Protein AF-A0A1U6GIV3-F1 (afdb_monomer_lite)

Radius of gyration: 20.96 Å; chains: 1; bounding box: 62×42×60 Å

Sequence (149 aa):
MFNKPKKVLVPLFIALLTITVLLFLNHNIYQPPILGKLKLRYISSQNYYLIYKGEKIAAKVTAVDSWYIQKPYVYGSTTDFETSTGDDIVYFFINVCDGNSFETENFIKFKNYLDGKQIPKNKRNWMSGDNAIDVKRAEYSSNIDCNEY

Secondary structure (DSSP, 8-state):
-----HHHHHHHHHHHHHHHHHHHHHHHH---EEETTEEEEEEETTEEEEEETTEEEEEEE-TT-EEEEETTEEEEEEE--S-TTS--EEEEEEETTT--EEEES-HHHHHHHHHHTT--GGG--GGGSEEHHHHHHHT--S---GGG-

Structure (mmCIF, N/CA/C/O backbone):
data_AF-A0A1U6GIV3-F1
#
_entry.id   AF-A0A1U6GIV3-F1
#
loop_
_atom_site.group_PDB
_atom_site.id
_atom_site.type_symbol
_atom_site.label_atom_id
_atom_site.label_alt_id
_atom_site.label_comp_id
_atom_site.label_asym_id
_atom_site.label_entity_id
_atom_site.label_seq_id
_atom_site.pdbx_PDB_ins_code
_atom_site.Cartn_x
_atom_site.Cartn_y
_atom_site.Cartn_z
_atom_site.occupancy
_atom_site.B_iso_or_equiv
_atom_site.auth_seq_id
_atom_site.auth_comp_id
_atom_site.auth_asym_id
_atom_site.auth_atom_id
_atom_site.pdbx_PDB_model_num
ATOM 1 N N . MET A 1 1 ? 47.524 -19.414 -40.572 1.00 42.09 1 MET A N 1
ATOM 2 C CA . MET A 1 1 ? 46.470 -18.377 -40.667 1.00 42.09 1 MET A CA 1
ATOM 3 C C . MET A 1 1 ? 45.268 -18.835 -39.857 1.00 42.09 1 MET A C 1
ATOM 5 O O . MET A 1 1 ? 44.570 -19.741 -40.288 1.00 42.09 1 MET A O 1
ATOM 9 N N . PHE A 1 2 ? 45.053 -18.279 -38.663 1.00 48.12 2 PHE A N 1
ATOM 10 C CA . PHE A 1 2 ? 43.845 -18.572 -37.889 1.00 48.12 2 PHE A CA 1
ATOM 11 C C . PHE A 1 2 ? 42.678 -17.776 -38.479 1.00 48.12 2 PHE A C 1
ATOM 13 O O . PHE A 1 2 ? 42.607 -16.557 -38.316 1.00 48.12 2 PHE A O 1
ATOM 20 N N . ASN A 1 3 ? 41.771 -18.463 -39.176 1.00 52.44 3 ASN A N 1
ATOM 21 C CA . ASN A 1 3 ? 40.468 -17.916 -39.544 1.00 52.44 3 ASN A CA 1
ATOM 22 C C . ASN A 1 3 ? 39.702 -17.611 -38.251 1.00 52.44 3 ASN A C 1
ATOM 24 O O . ASN A 1 3 ? 39.091 -18.492 -37.651 1.00 52.44 3 ASN A O 1
ATOM 28 N N . LYS A 1 4 ? 39.779 -16.361 -37.782 1.00 57.94 4 LYS A N 1
ATOM 29 C CA . LYS A 1 4 ? 39.007 -15.901 -36.624 1.00 57.94 4 LYS A CA 1
ATOM 30 C C . LYS A 1 4 ? 37.513 -16.106 -36.915 1.00 57.94 4 LYS A C 1
ATOM 32 O O . LYS A 1 4 ? 37.047 -15.642 -37.961 1.00 57.94 4 LYS A O 1
ATOM 37 N N . PRO A 1 5 ? 36.737 -16.725 -36.010 1.00 56.19 5 PRO A N 1
ATOM 38 C CA . PRO A 1 5 ? 35.311 -16.938 -36.208 1.00 56.19 5 PRO A CA 1
ATOM 39 C C . PRO A 1 5 ? 34.563 -15.611 -36.009 1.00 56.19 5 PRO A C 1
ATOM 41 O O . PRO A 1 5 ? 33.937 -15.367 -34.982 1.00 56.19 5 PRO A O 1
ATOM 44 N N . LYS A 1 6 ? 34.594 -14.730 -37.017 1.00 55.84 6 LYS A N 1
ATOM 45 C CA . LYS A 1 6 ? 33.814 -13.476 -37.034 1.00 55.84 6 LYS A CA 1
ATOM 46 C C . LYS A 1 6 ? 32.296 -13.718 -36.937 1.00 55.84 6 LYS A C 1
ATOM 48 O O . LYS A 1 6 ? 31.553 -12.786 -36.657 1.00 55.84 6 LYS A O 1
ATOM 53 N N . LYS A 1 7 ? 31.835 -14.960 -37.134 1.00 59.91 7 LYS A N 1
ATOM 54 C CA . LYS A 1 7 ? 30.416 -15.349 -37.130 1.00 59.91 7 LYS A CA 1
ATOM 55 C C . LYS A 1 7 ? 29.824 -15.652 -35.742 1.00 59.91 7 LYS A C 1
ATOM 57 O O . LYS A 1 7 ? 28.614 -15.792 -35.654 1.00 59.91 7 LYS A O 1
ATOM 62 N N . VAL A 1 8 ? 30.631 -15.726 -34.675 1.00 66.25 8 VAL A N 1
ATOM 63 C CA . VAL A 1 8 ? 30.145 -16.030 -33.304 1.00 66.25 8 VAL A CA 1
ATOM 64 C C . VAL A 1 8 ? 29.978 -14.769 -32.442 1.00 66.25 8 VAL A C 1
ATOM 66 O O . VAL A 1 8 ? 29.132 -14.728 -31.555 1.00 66.25 8 VAL A O 1
ATOM 69 N N . LEU A 1 9 ? 30.720 -13.698 -32.738 1.00 72.44 9 LEU A N 1
ATOM 70 C CA . LEU A 1 9 ? 30.651 -12.434 -31.987 1.00 72.44 9 LEU A CA 1
ATOM 71 C C . LEU A 1 9 ? 29.300 -11.720 -32.130 1.00 72.44 9 LEU A C 1
ATOM 73 O O . LEU A 1 9 ? 28.782 -11.186 -31.156 1.00 72.44 9 LEU A O 1
ATOM 77 N N . VAL A 1 10 ? 28.717 -11.738 -33.331 1.00 78.62 10 VAL A N 1
ATOM 78 C CA . VAL A 1 10 ? 27.420 -11.106 -33.618 1.00 78.62 10 VAL A CA 1
ATOM 79 C C . VAL A 1 10 ? 26.268 -11.753 -32.830 1.00 78.62 10 VAL A C 1
ATOM 81 O O . VAL A 1 10 ? 25.574 -11.022 -32.126 1.00 78.62 10 VAL A O 1
ATOM 84 N N . PRO A 1 11 ? 26.058 -13.087 -32.861 1.00 82.19 11 PRO A N 1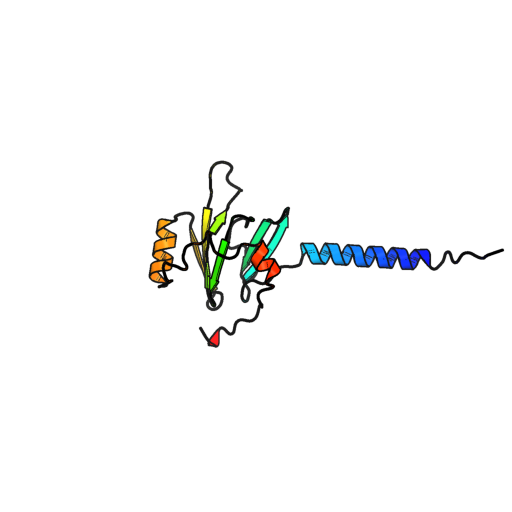
ATOM 85 C CA . PRO A 1 11 ? 24.992 -13.707 -32.073 1.00 82.19 11 PRO A CA 1
ATOM 86 C C . PRO A 1 11 ? 25.216 -13.574 -30.560 1.00 82.19 11 PRO A C 1
ATOM 88 O O . PRO A 1 11 ? 24.247 -13.399 -29.827 1.00 82.19 11 PRO A O 1
ATOM 91 N N . LEU A 1 12 ? 26.470 -13.581 -30.089 1.00 85.19 12 LEU A N 1
ATOM 92 C CA . LEU A 1 12 ? 26.785 -13.354 -28.675 1.00 85.19 12 LEU A CA 1
ATOM 93 C C . LEU A 1 12 ? 26.400 -11.936 -28.225 1.00 85.19 12 LEU A C 1
ATOM 95 O O . LEU A 1 12 ? 25.789 -11.770 -27.172 1.00 85.19 12 LEU A O 1
ATOM 99 N N . PHE A 1 13 ? 26.717 -10.921 -29.034 1.00 86.12 13 PHE A N 1
ATOM 100 C CA . PHE A 1 13 ? 26.346 -9.534 -28.754 1.00 86.12 13 PHE A CA 1
ATOM 101 C C . PHE A 1 13 ? 24.824 -9.344 -28.733 1.00 86.12 13 PHE A C 1
ATOM 103 O O . PHE A 1 13 ? 24.298 -8.714 -27.817 1.00 86.12 13 PHE A O 1
ATOM 110 N N . ILE A 1 14 ? 24.108 -9.940 -29.695 1.00 87.38 14 ILE A N 1
ATOM 111 C CA . ILE A 1 14 ? 22.639 -9.906 -29.734 1.00 87.38 14 ILE A CA 1
ATOM 112 C C . ILE A 1 14 ? 22.058 -10.570 -28.481 1.00 87.38 14 ILE A C 1
ATOM 114 O O . ILE A 1 14 ? 21.190 -9.985 -27.837 1.00 87.38 14 ILE A O 1
ATOM 118 N N . ALA A 1 15 ? 22.554 -11.744 -28.082 1.00 88.38 15 ALA A N 1
ATOM 119 C CA . ALA A 1 15 ? 22.091 -12.426 -26.874 1.00 88.38 15 ALA A CA 1
ATOM 120 C C . ALA A 1 15 ? 22.302 -11.571 -25.612 1.00 88.38 15 ALA A C 1
ATOM 122 O O . ALA A 1 15 ? 21.371 -11.410 -24.822 1.00 88.38 15 ALA A O 1
ATOM 123 N N . LEU A 1 16 ? 23.482 -10.957 -25.457 1.00 89.31 16 LEU A N 1
ATOM 124 C CA . LEU A 1 16 ? 23.780 -10.075 -24.324 1.00 89.31 16 LEU A CA 1
ATOM 125 C C . LEU A 1 16 ? 22.847 -8.858 -24.286 1.00 89.31 16 LEU A C 1
ATOM 127 O O . LEU A 1 16 ? 22.310 -8.520 -23.231 1.00 89.31 16 LEU A O 1
ATOM 131 N N . LEU A 1 17 ? 22.624 -8.223 -25.441 1.00 89.94 17 LEU A N 1
ATOM 132 C CA . LEU A 1 17 ? 21.713 -7.087 -25.570 1.00 89.94 17 LEU A CA 1
ATOM 133 C C . LEU A 1 17 ? 20.279 -7.489 -25.201 1.00 89.94 17 LEU A C 1
ATOM 135 O O . LEU A 1 17 ? 19.618 -6.782 -24.448 1.00 89.94 17 LEU A O 1
ATOM 139 N N . THR A 1 18 ? 19.823 -8.651 -25.672 1.00 88.50 18 THR A N 1
ATOM 140 C CA . THR A 1 18 ? 18.468 -9.158 -25.408 1.00 88.50 18 THR A CA 1
ATOM 141 C C . THR A 1 18 ? 18.258 -9.439 -23.919 1.00 88.50 18 THR A C 1
ATOM 143 O O . THR A 1 18 ? 17.256 -9.009 -23.353 1.00 88.50 18 THR A O 1
ATOM 146 N N . ILE A 1 19 ? 19.223 -10.090 -23.258 1.00 87.75 19 ILE A N 1
ATOM 147 C CA . ILE A 1 19 ? 19.193 -10.336 -21.805 1.00 87.75 19 ILE A CA 1
ATOM 148 C C . ILE A 1 19 ? 19.155 -9.010 -21.042 1.00 87.75 19 ILE A C 1
ATOM 150 O O . ILE A 1 19 ? 18.361 -8.848 -20.119 1.00 87.75 19 ILE A O 1
ATOM 154 N N . THR A 1 20 ? 19.972 -8.043 -21.457 1.00 83.06 20 THR A N 1
ATOM 155 C CA . THR A 1 20 ? 20.031 -6.720 -20.826 1.00 83.06 20 THR A CA 1
ATOM 156 C C . THR A 1 20 ? 18.685 -6.001 -20.938 1.00 83.06 20 THR A C 1
ATOM 158 O O . THR A 1 20 ? 18.150 -5.541 -19.933 1.00 83.06 20 THR A O 1
ATOM 161 N N . VAL A 1 21 ? 18.082 -5.971 -22.131 1.00 82.56 21 VAL A N 1
ATOM 162 C CA . VAL A 1 21 ? 16.753 -5.378 -22.358 1.00 82.56 21 VAL A CA 1
ATOM 163 C C . VAL A 1 21 ? 15.677 -6.084 -21.531 1.00 82.56 21 VAL A C 1
ATOM 165 O O . VAL A 1 21 ? 14.867 -5.410 -20.901 1.00 82.56 21 VAL A O 1
ATOM 168 N N . LEU A 1 22 ? 15.686 -7.419 -21.469 1.00 81.25 22 LEU A N 1
ATOM 169 C CA . LEU A 1 22 ? 14.741 -8.186 -20.650 1.00 81.25 22 LEU A CA 1
ATOM 170 C C . LEU A 1 22 ? 14.881 -7.870 -19.155 1.00 81.25 22 LEU A C 1
ATOM 172 O O . LEU A 1 22 ? 13.869 -7.719 -18.475 1.00 81.25 22 LEU A O 1
ATOM 176 N N . LEU A 1 23 ? 16.107 -7.710 -18.648 1.00 74.19 23 LEU A N 1
ATOM 177 C CA . LEU A 1 23 ? 16.356 -7.310 -17.259 1.00 74.19 23 LEU A CA 1
ATOM 178 C C . LEU A 1 23 ? 15.830 -5.897 -16.968 1.00 74.19 23 LEU A C 1
ATOM 180 O O . LEU A 1 23 ? 15.167 -5.692 -15.949 1.00 74.19 23 LEU A O 1
ATOM 184 N N . PHE A 1 24 ? 16.061 -4.939 -17.873 1.00 71.75 24 PHE A N 1
ATOM 185 C CA . PHE A 1 24 ? 15.542 -3.572 -17.736 1.00 71.75 24 PHE A CA 1
ATOM 186 C C . PHE A 1 24 ? 14.010 -3.513 -17.815 1.00 71.75 24 PHE A C 1
ATOM 188 O O . PHE A 1 24 ? 13.380 -2.806 -17.027 1.00 71.75 24 PHE A O 1
ATOM 195 N N . LEU A 1 25 ? 13.397 -4.273 -18.728 1.00 68.50 25 LEU A N 1
ATOM 196 C CA . LEU A 1 25 ? 11.940 -4.367 -18.845 1.00 68.50 25 LEU A CA 1
ATOM 197 C C . LEU A 1 25 ? 11.325 -5.008 -17.602 1.00 68.50 25 LEU A C 1
ATOM 199 O O . LEU A 1 25 ? 10.355 -4.479 -17.066 1.00 68.50 25 LEU A O 1
ATOM 203 N N . ASN A 1 26 ? 11.914 -6.097 -17.103 1.00 65.50 26 ASN A N 1
ATOM 204 C CA . ASN A 1 26 ? 11.431 -6.754 -15.897 1.00 65.50 26 ASN A CA 1
ATOM 205 C C . ASN A 1 26 ? 11.474 -5.800 -14.696 1.00 65.50 26 ASN A C 1
ATOM 207 O O . ASN A 1 26 ? 10.500 -5.702 -13.963 1.00 65.50 26 ASN A O 1
ATOM 211 N N . HIS A 1 27 ? 12.543 -5.016 -14.530 1.00 62.41 27 HIS A N 1
ATOM 212 C CA . HIS A 1 27 ? 12.644 -4.092 -13.398 1.00 62.41 27 HIS A CA 1
ATOM 213 C C . HIS A 1 27 ? 11.593 -2.970 -13.420 1.00 62.41 27 HIS A C 1
ATOM 215 O O . HIS A 1 27 ? 11.083 -2.590 -12.369 1.00 62.41 27 HIS A O 1
ATOM 221 N N . ASN A 1 28 ? 11.247 -2.466 -14.608 1.00 60.16 28 ASN A N 1
ATOM 222 C CA . ASN A 1 28 ? 10.285 -1.370 -14.763 1.00 60.16 28 ASN A CA 1
ATOM 223 C C . ASN A 1 28 ? 8.820 -1.837 -14.809 1.00 60.16 28 ASN A C 1
ATOM 225 O O . ASN A 1 28 ? 7.915 -1.045 -14.542 1.00 60.16 28 ASN A O 1
ATOM 229 N N . ILE A 1 29 ? 8.571 -3.101 -15.164 1.00 68.75 29 ILE A N 1
ATOM 230 C CA . ILE A 1 29 ? 7.219 -3.673 -15.282 1.00 68.75 29 ILE A CA 1
ATOM 231 C C . ILE A 1 29 ? 6.838 -4.472 -14.031 1.00 68.75 29 ILE A C 1
ATOM 233 O O . ILE A 1 29 ? 5.650 -4.598 -13.731 1.00 68.75 29 ILE A O 1
ATOM 237 N N . TYR A 1 30 ? 7.814 -4.997 -13.284 1.00 71.38 30 TYR A N 1
ATOM 238 C CA . TYR A 1 30 ? 7.544 -5.796 -12.098 1.00 71.38 30 TYR A CA 1
ATOM 239 C C . TYR A 1 30 ? 6.816 -4.977 -11.033 1.00 71.38 30 TYR A C 1
ATOM 241 O O . TYR A 1 30 ? 7.287 -3.937 -10.567 1.00 71.38 30 TYR A O 1
ATOM 249 N N . GLN A 1 31 ? 5.649 -5.483 -10.646 1.00 73.94 31 GLN A N 1
ATOM 250 C CA . GLN A 1 31 ? 4.817 -4.909 -9.606 1.00 73.94 31 GLN A CA 1
ATOM 251 C C . GLN A 1 31 ? 4.735 -5.900 -8.450 1.00 73.94 31 GLN A C 1
ATOM 253 O O . GLN A 1 31 ? 3.920 -6.829 -8.540 1.00 73.94 31 GLN A O 1
ATOM 258 N N . PRO A 1 32 ? 5.574 -5.762 -7.404 1.00 74.81 32 PRO A N 1
ATOM 259 C CA . PRO A 1 32 ? 5.546 -6.705 -6.304 1.00 74.81 32 PRO A CA 1
ATOM 260 C C . PRO A 1 32 ? 4.140 -6.749 -5.688 1.00 74.81 32 PRO A C 1
ATOM 262 O O . PRO A 1 32 ? 3.563 -5.691 -5.396 1.00 74.81 32 PRO A O 1
ATOM 265 N N . PRO A 1 33 ? 3.559 -7.951 -5.541 1.00 82.56 33 PRO A N 1
ATOM 266 C CA . PRO A 1 33 ? 2.288 -8.110 -4.858 1.00 82.56 33 PRO A CA 1
ATOM 267 C C . PRO A 1 33 ? 2.419 -7.735 -3.378 1.00 82.56 33 PRO A C 1
ATOM 269 O O . PRO A 1 33 ? 3.447 -7.978 -2.753 1.00 82.56 33 PRO A O 1
ATOM 272 N N . ILE A 1 34 ? 1.362 -7.127 -2.836 1.00 82.81 34 ILE A N 1
ATOM 273 C CA . ILE A 1 34 ? 1.205 -6.878 -1.397 1.00 82.81 34 ILE A CA 1
ATOM 274 C C . ILE A 1 34 ? 0.175 -7.850 -0.834 1.00 82.81 34 ILE A C 1
ATOM 276 O O . ILE A 1 34 ? 0.439 -8.587 0.106 1.00 82.81 34 ILE A O 1
ATOM 280 N N . LEU A 1 35 ? -1.031 -7.835 -1.409 1.00 85.19 35 LEU A N 1
ATOM 281 C CA . LEU A 1 35 ? -2.115 -8.720 -1.010 1.00 85.19 35 LEU A CA 1
ATOM 282 C C . LEU A 1 35 ? -3.189 -8.764 -2.101 1.00 85.19 35 LEU A C 1
ATOM 284 O O . LEU A 1 35 ? -3.785 -7.741 -2.445 1.00 85.19 35 LEU A O 1
ATOM 288 N N . GLY A 1 36 ? -3.459 -9.942 -2.663 1.00 84.94 36 GLY A N 1
ATOM 289 C CA . GLY A 1 36 ? -4.444 -10.071 -3.739 1.00 84.94 36 GLY A CA 1
ATOM 290 C C . GLY A 1 36 ? -4.099 -9.200 -4.955 1.00 84.94 36 GLY A C 1
ATOM 291 O O . GLY A 1 36 ? -3.022 -9.308 -5.542 1.00 84.94 36 GLY A O 1
ATOM 292 N N . LYS A 1 37 ? -5.031 -8.315 -5.337 1.00 86.12 37 LYS A N 1
ATOM 293 C CA . LYS A 1 37 ? -4.867 -7.363 -6.455 1.00 86.12 37 LYS A CA 1
ATOM 294 C C . LYS A 1 37 ? -4.171 -6.053 -6.063 1.00 86.12 37 LYS A C 1
ATOM 296 O O . LYS A 1 37 ? -4.029 -5.188 -6.927 1.00 86.12 37 LYS A O 1
ATOM 301 N N . LEU A 1 38 ? -3.773 -5.893 -4.800 1.00 86.56 38 LEU A N 1
ATOM 302 C CA . LEU A 1 38 ? -2.997 -4.753 -4.324 1.00 86.56 38 LEU A CA 1
ATOM 303 C C . LEU A 1 38 ? -1.511 -4.981 -4.606 1.00 86.56 38 LEU A C 1
ATOM 305 O O . LEU A 1 38 ? -0.941 -5.989 -4.180 1.00 86.56 38 LEU A O 1
ATOM 309 N N . LYS A 1 39 ? -0.893 -4.052 -5.332 1.00 87.62 39 LYS A N 1
ATOM 310 C CA . LYS A 1 39 ? 0.491 -4.151 -5.801 1.00 87.62 39 LYS A CA 1
ATOM 311 C C . LYS A 1 39 ? 1.227 -2.829 -5.628 1.00 87.62 39 LYS A C 1
ATOM 313 O O . LYS A 1 39 ? 0.613 -1.764 -5.647 1.00 87.62 39 LYS A O 1
ATOM 318 N N . LEU A 1 40 ? 2.551 -2.901 -5.550 1.00 83.38 40 LEU A N 1
ATOM 319 C CA . LEU A 1 40 ? 3.415 -1.731 -5.683 1.00 83.38 40 LEU A CA 1
ATOM 320 C C . LEU A 1 40 ? 3.879 -1.590 -7.124 1.00 83.38 40 LEU A C 1
ATOM 322 O O . LEU A 1 40 ? 4.328 -2.556 -7.726 1.00 83.38 40 LEU A O 1
ATOM 326 N N . ARG A 1 41 ? 3.827 -0.384 -7.682 1.00 82.69 41 ARG A N 1
ATOM 327 C CA . ARG A 1 41 ? 4.421 -0.071 -8.985 1.00 82.69 41 ARG A CA 1
ATOM 328 C C . ARG A 1 41 ? 5.622 0.833 -8.790 1.00 82.69 41 ARG A C 1
ATOM 330 O O . ARG A 1 41 ? 5.473 1.927 -8.264 1.00 82.69 41 ARG A O 1
ATOM 337 N N . TYR A 1 42 ? 6.797 0.391 -9.222 1.00 77.62 42 TYR A N 1
ATOM 338 C CA . TYR A 1 42 ? 8.011 1.200 -9.140 1.00 77.62 42 TYR A CA 1
ATOM 339 C C . TYR A 1 42 ? 7.892 2.495 -9.961 1.00 77.62 42 TYR A C 1
ATOM 341 O O . TYR A 1 42 ? 7.341 2.486 -11.063 1.00 77.62 42 TYR A O 1
ATOM 349 N N . ILE A 1 43 ? 8.420 3.594 -9.413 1.00 77.75 43 ILE A N 1
ATOM 350 C CA . ILE A 1 43 ? 8.520 4.903 -10.074 1.00 77.75 43 ILE A CA 1
ATOM 351 C C . ILE A 1 43 ? 9.993 5.227 -10.343 1.00 77.75 43 ILE A C 1
ATOM 353 O O . ILE A 1 43 ? 10.444 5.207 -11.483 1.00 77.75 43 ILE A O 1
ATOM 357 N N . SER A 1 44 ? 10.739 5.551 -9.284 1.00 74.31 44 SER A N 1
ATOM 358 C CA . SER A 1 44 ? 12.155 5.935 -9.317 1.00 74.31 44 SER A CA 1
ATOM 359 C C . SER A 1 44 ? 12.714 5.979 -7.896 1.00 74.31 44 SER A C 1
ATOM 361 O O . SER A 1 44 ? 11.968 6.228 -6.954 1.00 74.31 44 SER A O 1
ATOM 363 N N . SER A 1 45 ? 14.019 5.761 -7.712 1.00 73.81 45 SER A N 1
ATOM 364 C CA . SER A 1 45 ? 14.722 5.982 -6.430 1.00 73.81 45 SER A CA 1
ATOM 365 C C . SER A 1 45 ? 14.021 5.387 -5.196 1.00 73.81 45 SER A C 1
ATOM 367 O O . SER A 1 45 ? 13.896 6.051 -4.174 1.00 73.81 45 SER A O 1
ATOM 369 N N . GLN A 1 46 ? 13.551 4.138 -5.301 1.00 71.69 46 GLN A N 1
ATOM 370 C CA . GLN A 1 46 ? 12.805 3.423 -4.245 1.00 71.69 46 GLN A CA 1
ATOM 371 C C . GLN A 1 46 ? 11.448 4.045 -3.878 1.00 71.69 46 GLN A C 1
ATOM 373 O O . GLN A 1 46 ? 10.914 3.780 -2.806 1.00 71.69 46 GLN A O 1
ATOM 378 N N . ASN A 1 47 ? 10.874 4.828 -4.786 1.00 75.25 47 ASN A N 1
ATOM 379 C CA . ASN A 1 47 ? 9.509 5.313 -4.682 1.00 75.25 47 ASN A CA 1
ATOM 380 C C . ASN A 1 47 ? 8.564 4.439 -5.505 1.00 75.25 47 ASN A C 1
ATOM 382 O O . ASN A 1 47 ? 8.928 3.974 -6.593 1.00 75.25 47 ASN A O 1
ATOM 386 N N . TYR A 1 48 ? 7.348 4.257 -5.002 1.00 78.50 48 TYR A N 1
ATOM 387 C CA . TYR A 1 48 ? 6.342 3.387 -5.601 1.00 78.50 48 TYR A CA 1
ATOM 388 C C . TYR A 1 48 ? 4.976 4.079 -5.661 1.00 78.50 48 TYR A C 1
ATOM 390 O O . TYR A 1 48 ? 4.713 5.025 -4.930 1.00 78.50 48 TYR A O 1
ATOM 398 N N . TYR A 1 49 ? 4.089 3.605 -6.527 1.00 81.56 49 TYR A N 1
ATOM 399 C CA . TYR A 1 49 ? 2.655 3.852 -6.415 1.00 81.56 49 TYR A CA 1
ATOM 400 C C . TYR A 1 49 ? 1.977 2.628 -5.820 1.00 81.56 49 TYR A C 1
ATOM 402 O O . TYR A 1 49 ? 2.344 1.496 -6.150 1.00 81.56 49 TYR A O 1
ATOM 410 N N . LEU A 1 50 ? 0.953 2.858 -5.003 1.00 81.81 50 LEU A N 1
ATOM 411 C CA . LEU A 1 50 ? 0.040 1.809 -4.582 1.00 81.81 50 LEU A CA 1
ATOM 412 C C . LEU A 1 50 ? -1.043 1.634 -5.650 1.00 81.81 50 LEU A C 1
ATOM 414 O O . LEU A 1 50 ? -1.778 2.574 -5.962 1.00 81.81 50 LEU A O 1
ATOM 418 N N . ILE A 1 51 ? -1.108 0.441 -6.238 1.00 84.94 51 ILE A N 1
ATOM 419 C CA . ILE A 1 51 ? -2.036 0.112 -7.318 1.00 84.94 51 ILE A CA 1
ATOM 420 C C . ILE A 1 51 ? -3.006 -0.959 -6.837 1.00 84.94 51 ILE A C 1
ATOM 422 O O . ILE A 1 51 ? -2.585 -2.045 -6.437 1.00 84.94 51 ILE A O 1
ATOM 426 N N . TYR A 1 52 ? -4.303 -0.695 -6.944 1.00 83.69 52 TYR A N 1
ATOM 427 C CA . TYR A 1 52 ? -5.353 -1.662 -6.649 1.00 83.69 52 TYR A CA 1
ATOM 428 C C . TYR A 1 52 ? -6.284 -1.812 -7.844 1.00 83.69 52 TYR A C 1
ATOM 430 O O . TYR A 1 52 ? -6.782 -0.832 -8.382 1.00 83.69 52 TYR A O 1
ATOM 438 N N . LYS A 1 53 ? -6.475 -3.052 -8.315 1.00 83.62 53 LYS A N 1
ATOM 439 C CA . LYS A 1 53 ? -7.278 -3.362 -9.520 1.00 83.62 53 LYS A CA 1
ATOM 440 C C . LYS A 1 53 ? -6.877 -2.559 -10.780 1.00 83.62 53 LYS A C 1
ATOM 442 O O . LYS A 1 53 ? -7.664 -2.452 -11.709 1.00 83.62 53 LYS A O 1
ATOM 447 N N . GLY A 1 54 ? -5.631 -2.082 -10.845 1.00 80.50 54 GLY A N 1
ATOM 448 C CA . GLY A 1 54 ? -5.105 -1.291 -11.964 1.00 80.50 54 GLY A CA 1
ATOM 449 C C . GLY A 1 54 ? -5.183 0.225 -11.764 1.00 80.50 54 GLY A C 1
ATOM 450 O O . GLY A 1 54 ? -4.593 0.956 -12.556 1.00 80.50 54 GLY A O 1
ATOM 451 N N . GLU A 1 55 ? -5.823 0.691 -10.692 1.00 80.50 55 GLU A N 1
ATOM 452 C CA . GLU A 1 55 ? -5.985 2.109 -10.369 1.00 80.50 55 GLU A CA 1
ATOM 453 C C . GLU A 1 55 ? -5.013 2.547 -9.268 1.00 80.50 55 GLU A C 1
ATOM 455 O O . GLU A 1 55 ? -4.664 1.763 -8.381 1.00 80.50 55 GLU A O 1
ATOM 460 N N . LYS A 1 56 ? -4.553 3.802 -9.336 1.00 78.88 56 LYS A N 1
ATOM 461 C CA . LYS A 1 56 ? -3.748 4.433 -8.281 1.00 78.88 56 LYS A CA 1
ATOM 462 C C . LYS A 1 56 ? -4.690 4.831 -7.146 1.00 78.88 56 LYS A C 1
ATOM 464 O O . LYS A 1 56 ? -5.626 5.582 -7.377 1.00 78.88 56 LYS A O 1
ATOM 469 N N . ILE A 1 57 ? -4.409 4.331 -5.951 1.00 70.50 57 ILE A N 1
ATOM 470 C CA . ILE A 1 57 ? -5.251 4.475 -4.745 1.00 70.50 57 ILE A CA 1
ATOM 471 C C . ILE A 1 57 ? -4.467 5.029 -3.545 1.00 70.50 57 ILE A C 1
ATOM 473 O O . ILE A 1 57 ? -4.874 4.938 -2.395 1.00 70.50 57 ILE A O 1
ATOM 477 N N . ALA A 1 58 ? -3.247 5.494 -3.785 1.00 64.56 58 ALA A N 1
ATOM 478 C CA . ALA A 1 58 ? -2.502 6.245 -2.794 1.00 64.56 58 ALA A CA 1
ATOM 479 C C . ALA A 1 58 ? -1.546 7.200 -3.497 1.00 64.56 58 ALA A C 1
ATOM 481 O O . ALA A 1 58 ? -1.216 7.034 -4.683 1.00 64.56 58 ALA A O 1
ATOM 482 N N . ALA A 1 59 ? -1.081 8.184 -2.738 1.00 63.97 59 ALA A N 1
ATOM 483 C CA . ALA A 1 59 ? -0.021 9.072 -3.157 1.00 63.97 59 ALA A CA 1
ATOM 484 C C . ALA A 1 59 ? 1.312 8.311 -3.311 1.00 63.97 59 ALA A C 1
ATOM 486 O O . ALA A 1 59 ? 1.383 7.077 -3.251 1.00 63.97 59 ALA A O 1
ATOM 487 N N . LYS A 1 60 ? 2.389 9.035 -3.611 1.00 71.00 60 LYS A N 1
ATOM 488 C CA . LYS A 1 60 ? 3.706 8.432 -3.807 1.00 71.00 60 LYS A CA 1
ATOM 489 C C . LYS A 1 60 ? 4.154 7.756 -2.506 1.00 71.00 60 LYS A C 1
ATOM 491 O O . LYS A 1 60 ? 4.271 8.367 -1.458 1.00 71.00 60 LYS A O 1
ATOM 496 N N . VAL A 1 61 ? 4.455 6.475 -2.600 1.00 71.12 61 VAL A N 1
ATOM 497 C CA . VAL A 1 61 ? 5.038 5.699 -1.519 1.00 71.12 61 VAL A CA 1
ATOM 498 C C . VAL A 1 61 ? 6.538 5.940 -1.484 1.00 71.12 61 VAL A C 1
ATOM 500 O O . VAL A 1 61 ? 7.226 5.712 -2.483 1.00 71.12 61 VAL A O 1
ATOM 503 N N . THR A 1 62 ? 7.053 6.306 -0.323 1.00 68.19 62 THR A N 1
ATOM 504 C CA . THR A 1 62 ? 8.473 6.503 -0.044 1.00 68.19 62 THR A CA 1
ATOM 505 C C . THR A 1 62 ? 8.993 5.503 0.986 1.00 68.19 62 THR A C 1
ATOM 507 O O . THR A 1 62 ? 8.256 4.673 1.512 1.00 68.19 62 THR A O 1
ATOM 510 N N . ALA A 1 63 ? 10.292 5.576 1.283 1.00 62.00 63 ALA A N 1
ATOM 511 C CA . ALA A 1 63 ? 10.936 4.717 2.274 1.00 62.00 63 ALA A CA 1
ATOM 512 C C . ALA A 1 63 ? 10.512 5.007 3.729 1.00 62.00 63 ALA A C 1
ATOM 514 O O . ALA A 1 63 ? 10.772 4.176 4.593 1.00 62.00 63 ALA A O 1
ATOM 515 N N . VAL A 1 64 ? 9.897 6.165 4.007 1.00 66.75 64 VAL A N 1
ATOM 516 C CA . VAL A 1 64 ? 9.398 6.518 5.352 1.00 66.75 64 VAL A CA 1
ATOM 517 C C . VAL A 1 64 ? 7.930 6.140 5.555 1.00 66.75 64 VAL A C 1
ATOM 519 O O . VAL A 1 64 ? 7.467 6.056 6.691 1.00 66.75 64 VAL A O 1
ATOM 522 N N . ASP A 1 65 ? 7.207 5.869 4.468 1.00 74.31 65 ASP A N 1
ATOM 523 C CA . ASP A 1 65 ? 5.823 5.416 4.523 1.00 74.31 65 ASP A CA 1
ATOM 524 C C . ASP A 1 65 ? 5.787 3.945 4.937 1.00 74.31 65 ASP A C 1
ATOM 526 O O . ASP A 1 65 ? 6.493 3.115 4.359 1.00 74.31 65 ASP A O 1
ATOM 530 N N . SER A 1 66 ? 4.973 3.613 5.940 1.00 75.06 66 SER A N 1
ATOM 531 C CA . SER A 1 66 ? 4.796 2.229 6.383 1.00 75.06 66 SER A CA 1
ATOM 532 C C . SER A 1 66 ? 3.320 1.877 6.575 1.00 75.06 66 SER A C 1
ATOM 534 O O . SER A 1 66 ? 2.456 2.738 6.779 1.00 75.06 66 SER A O 1
ATOM 536 N N . TRP A 1 67 ? 3.016 0.586 6.461 1.00 84.75 67 TRP A N 1
ATOM 537 C CA . TRP A 1 67 ? 1.651 0.067 6.424 1.00 84.75 67 TRP A CA 1
ATOM 538 C C . TRP A 1 67 ? 1.508 -1.199 7.246 1.00 84.75 67 TRP A C 1
ATOM 540 O O . TRP A 1 67 ? 2.451 -1.961 7.432 1.00 84.75 67 TRP A O 1
ATOM 550 N N . TYR A 1 68 ? 0.287 -1.481 7.670 1.00 86.06 68 TYR A N 1
ATOM 551 C CA . TYR A 1 68 ? -0.060 -2.797 8.176 1.00 86.06 68 TYR A CA 1
ATOM 552 C C . TYR A 1 68 ? -0.732 -3.614 7.087 1.00 86.06 68 TYR A C 1
ATOM 554 O O . TYR A 1 68 ? -1.755 -3.212 6.532 1.00 86.06 68 TYR A O 1
ATOM 562 N N . ILE A 1 69 ? -0.175 -4.796 6.837 1.00 83.81 69 ILE A N 1
ATOM 563 C CA . ILE A 1 69 ? -0.749 -5.814 5.963 1.00 83.81 69 ILE A CA 1
ATOM 564 C C . ILE A 1 69 ? -1.367 -6.882 6.867 1.00 83.81 69 ILE A C 1
ATOM 566 O O . ILE A 1 69 ? -0.685 -7.753 7.401 1.00 83.81 69 ILE A O 1
ATOM 570 N N . GLN A 1 70 ? -2.677 -6.799 7.082 1.00 85.81 70 GLN A N 1
ATOM 571 C CA . GLN A 1 70 ? -3.429 -7.727 7.923 1.00 85.81 70 GLN A CA 1
ATOM 572 C C . GLN A 1 70 ? -4.624 -8.254 7.143 1.00 85.81 70 GLN A C 1
ATOM 574 O O . GLN A 1 70 ? -5.671 -7.617 7.147 1.00 85.81 70 GLN A O 1
ATOM 579 N N . LYS A 1 71 ? -4.485 -9.435 6.529 1.00 87.12 71 LYS A N 1
ATOM 580 C CA . LYS A 1 71 ? -5.530 -10.051 5.694 1.00 87.12 71 LYS A CA 1
ATOM 581 C C . LYS A 1 71 ? -6.936 -9.933 6.327 1.00 87.12 71 LYS A C 1
ATOM 583 O O . LYS A 1 71 ? -7.070 -10.277 7.505 1.00 87.12 71 LYS A O 1
ATOM 588 N N . PRO A 1 72 ? -7.949 -9.436 5.588 1.00 89.81 72 PRO A N 1
ATOM 589 C CA . PRO A 1 7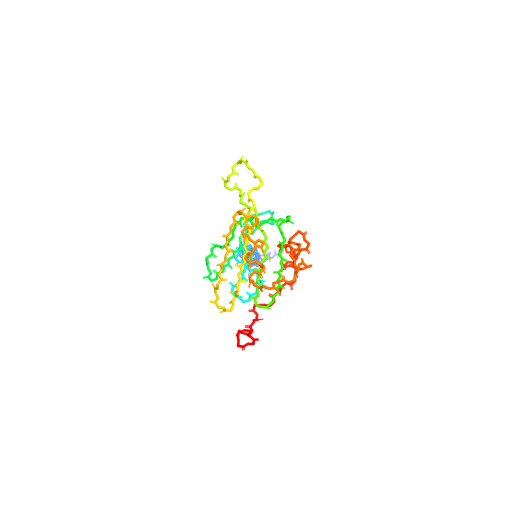2 ? -7.928 -8.991 4.183 1.00 89.81 72 PRO A CA 1
ATOM 590 C C . PRO A 1 72 ? -7.600 -7.490 3.998 1.00 89.81 72 PRO A C 1
ATOM 592 O O . PRO A 1 72 ? -7.773 -6.932 2.915 1.00 89.81 72 PRO A O 1
ATOM 595 N N . TYR A 1 73 ? -7.157 -6.812 5.050 1.00 89.75 73 TYR A N 1
ATOM 596 C CA . TYR A 1 73 ? -6.964 -5.368 5.107 1.00 89.75 73 TYR A CA 1
ATOM 597 C C . TYR A 1 73 ? -5.514 -4.951 4.858 1.00 89.75 73 TYR A C 1
ATOM 599 O O . TYR A 1 73 ? -4.572 -5.565 5.363 1.00 89.75 73 TYR A O 1
ATOM 607 N N . VAL A 1 74 ? -5.339 -3.838 4.152 1.00 88.75 74 VAL A N 1
ATOM 608 C CA . VAL A 1 74 ? -4.078 -3.093 4.108 1.00 88.75 74 VAL A CA 1
ATOM 609 C C . VAL A 1 74 ? -4.373 -1.632 4.397 1.00 88.75 74 VAL A C 1
ATOM 611 O O . VAL A 1 74 ? -5.273 -1.053 3.793 1.00 88.75 74 VAL A O 1
ATOM 614 N N . TYR A 1 75 ? -3.658 -1.043 5.348 1.00 89.44 75 TYR A N 1
ATOM 615 C CA . TYR A 1 75 ? -3.893 0.338 5.760 1.00 89.44 75 TYR A CA 1
ATOM 616 C C . TYR A 1 75 ? -2.631 0.991 6.311 1.00 89.44 75 TYR A C 1
ATOM 618 O O . TYR A 1 75 ? -1.760 0.327 6.873 1.00 89.44 75 TYR A O 1
ATOM 626 N N . GLY A 1 76 ? -2.547 2.308 6.181 1.00 88.38 76 GLY A N 1
ATOM 627 C CA . GLY A 1 76 ? -1.409 3.088 6.646 1.00 88.38 76 GLY A CA 1
ATOM 628 C C . GLY A 1 76 ? -1.436 4.487 6.056 1.00 88.38 76 GLY A C 1
ATOM 629 O O . GLY A 1 76 ? -2.512 5.051 5.856 1.00 88.38 76 GLY A O 1
ATOM 630 N N . SER A 1 77 ? -0.259 5.035 5.782 1.00 83.75 77 SER A N 1
ATOM 631 C CA . SER A 1 77 ? -0.120 6.346 5.158 1.00 83.75 77 SER A CA 1
ATOM 632 C C . SER A 1 77 ? 0.848 6.324 3.978 1.00 83.75 77 SER A C 1
ATOM 634 O O . SER A 1 77 ? 1.693 5.438 3.860 1.00 83.75 77 SER A O 1
ATOM 636 N N . THR A 1 78 ? 0.698 7.306 3.101 1.00 80.50 78 THR A N 1
ATOM 637 C CA . THR A 1 78 ? 1.611 7.642 2.004 1.00 80.50 78 THR A CA 1
ATOM 638 C C . THR A 1 78 ? 1.818 9.146 1.973 1.00 80.50 78 THR A C 1
ATOM 640 O O . THR A 1 78 ? 0.974 9.871 2.492 1.00 80.50 78 THR A O 1
ATOM 643 N N . THR A 1 79 ? 2.873 9.620 1.321 1.00 76.69 79 THR A N 1
ATOM 644 C CA . THR A 1 79 ? 3.132 11.058 1.190 1.00 76.69 79 THR A CA 1
ATOM 645 C C . THR A 1 79 ? 2.810 11.545 -0.229 1.00 76.69 79 THR A C 1
ATOM 647 O O . THR A 1 79 ? 3.287 10.988 -1.222 1.00 76.69 79 THR A O 1
ATOM 650 N N . ASP A 1 80 ? 1.991 12.586 -0.355 1.00 67.38 80 ASP A N 1
ATOM 651 C CA . ASP A 1 80 ? 1.788 13.306 -1.609 1.00 67.38 80 ASP A CA 1
ATOM 652 C C . ASP A 1 80 ? 2.877 14.362 -1.791 1.00 67.38 80 ASP A C 1
ATOM 654 O O . ASP A 1 80 ? 3.198 15.115 -0.886 1.00 67.38 80 ASP A O 1
ATOM 658 N N . PHE A 1 81 ? 3.511 14.368 -2.960 1.00 58.59 81 PHE A N 1
ATOM 659 C CA . PHE A 1 81 ? 4.590 15.308 -3.283 1.00 58.59 81 PHE A CA 1
ATOM 660 C C . PHE A 1 81 ? 4.214 16.236 -4.441 1.00 58.59 81 PHE A C 1
ATOM 662 O O . PHE A 1 81 ? 5.071 16.981 -4.917 1.00 58.59 81 PHE A O 1
ATOM 669 N N . GLU A 1 82 ? 2.973 16.185 -4.941 1.00 55.41 82 GLU A N 1
ATOM 670 C CA . GLU A 1 82 ? 2.512 17.143 -5.957 1.00 55.41 82 GLU A CA 1
ATOM 671 C C . GLU A 1 82 ? 2.319 18.554 -5.376 1.00 55.41 82 GLU A C 1
ATOM 673 O O . GLU A 1 82 ? 2.385 19.546 -6.103 1.00 55.41 82 GLU A O 1
ATOM 678 N N . THR A 1 83 ? 2.175 18.664 -4.059 1.00 46.97 83 THR A N 1
ATOM 679 C CA . THR A 1 83 ? 1.997 19.912 -3.320 1.00 46.97 83 THR A CA 1
ATOM 680 C C . THR A 1 83 ? 3.308 20.316 -2.644 1.00 46.97 83 THR A C 1
ATOM 682 O O . THR A 1 83 ? 3.842 19.668 -1.753 1.00 46.97 83 THR A O 1
ATOM 685 N N . SER A 1 84 ? 3.889 21.420 -3.100 1.00 39.84 84 SER A N 1
ATOM 686 C CA . SER A 1 84 ? 5.193 21.934 -2.667 1.00 39.84 84 SER A CA 1
ATOM 687 C C . SER A 1 84 ? 5.173 22.645 -1.299 1.00 39.84 84 SER A C 1
ATOM 689 O O . SER A 1 84 ? 6.036 23.486 -1.040 1.00 39.84 84 SER A O 1
ATOM 691 N N . THR A 1 85 ? 4.198 22.357 -0.424 1.00 40.28 85 THR A N 1
ATOM 692 C CA . THR A 1 85 ? 3.873 23.219 0.733 1.00 40.28 85 THR A CA 1
ATOM 693 C C . THR A 1 85 ? 3.650 22.534 2.093 1.00 40.28 85 THR A C 1
ATOM 695 O O . THR A 1 85 ? 3.333 23.249 3.043 1.00 40.28 85 THR A O 1
ATOM 698 N N . GLY A 1 86 ? 3.869 21.225 2.269 1.00 48.84 86 GLY A N 1
ATOM 699 C CA . GLY A 1 86 ? 3.753 20.600 3.599 1.00 48.84 86 GLY A CA 1
ATOM 700 C C . GLY A 1 86 ? 4.067 19.103 3.660 1.00 48.84 86 GLY A C 1
ATOM 701 O O . GLY A 1 86 ? 4.392 18.486 2.650 1.00 48.84 86 GLY A O 1
ATOM 702 N N . ASP A 1 87 ? 3.981 18.528 4.869 1.00 56.34 87 ASP A N 1
ATOM 703 C CA . ASP A 1 87 ? 3.962 17.074 5.095 1.00 56.34 87 ASP A CA 1
ATOM 704 C C . ASP A 1 87 ? 2.584 16.531 4.663 1.00 56.34 87 ASP A C 1
ATOM 706 O O . ASP A 1 87 ? 1.702 16.288 5.492 1.00 56.34 87 ASP A O 1
ATOM 710 N N . ASP A 1 88 ? 2.361 16.412 3.354 1.00 72.00 88 ASP A N 1
ATOM 711 C CA . ASP A 1 88 ? 1.070 16.037 2.769 1.00 72.00 88 ASP A CA 1
ATOM 712 C C . ASP A 1 88 ? 0.835 14.524 2.877 1.00 72.00 88 ASP A C 1
ATOM 714 O O . ASP A 1 88 ? 1.011 13.740 1.947 1.00 72.00 88 ASP A O 1
ATOM 718 N N . ILE A 1 89 ? 0.478 14.087 4.083 1.00 79.69 89 ILE A N 1
ATOM 719 C CA . ILE A 1 89 ? 0.233 12.682 4.398 1.00 79.69 89 ILE A CA 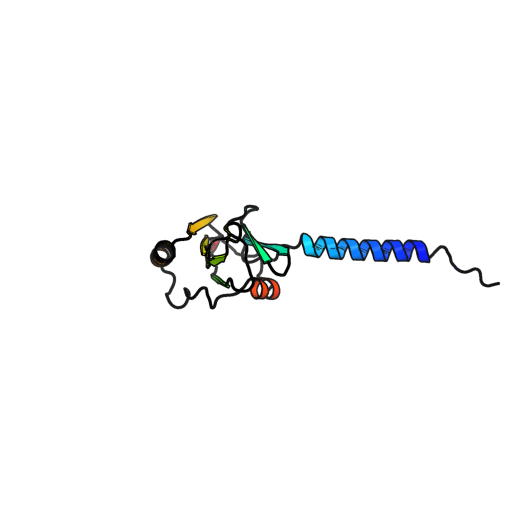1
ATOM 720 C C . ILE A 1 89 ? -1.193 1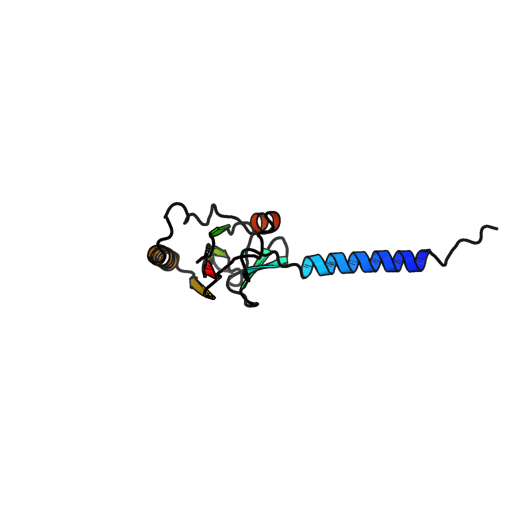2.295 3.992 1.00 79.69 89 ILE A C 1
ATOM 722 O O . ILE A 1 89 ? -2.174 12.758 4.576 1.00 79.69 89 ILE A O 1
ATOM 726 N N . VAL A 1 90 ? -1.307 11.349 3.063 1.00 82.81 90 VAL A N 1
ATOM 727 C CA . VAL A 1 90 ? -2.559 10.680 2.703 1.00 82.81 90 VAL A CA 1
ATOM 728 C C . VAL A 1 90 ? -2.657 9.364 3.464 1.00 82.81 90 VAL A C 1
ATOM 730 O O . VAL A 1 90 ? -1.839 8.460 3.291 1.00 82.81 90 VAL A O 1
ATOM 733 N N . TYR A 1 91 ? -3.675 9.236 4.305 1.00 85.75 91 TYR A N 1
ATOM 734 C CA . TYR A 1 91 ? -4.007 8.001 5.005 1.00 85.75 91 TYR A CA 1
ATOM 735 C C . TYR A 1 91 ? -4.950 7.156 4.160 1.00 85.75 91 TYR A C 1
ATOM 737 O O . TYR A 1 91 ? -5.903 7.685 3.589 1.00 85.75 91 TYR A O 1
ATOM 745 N N . PHE A 1 92 ? -4.734 5.843 4.133 1.00 87.81 92 PHE A N 1
ATOM 746 C CA . PHE A 1 92 ? -5.548 4.932 3.338 1.00 87.81 92 PHE A CA 1
ATOM 747 C C . PHE A 1 92 ? -5.891 3.638 4.081 1.00 87.81 92 PHE A C 1
ATOM 749 O O . PHE A 1 92 ? -5.171 3.174 4.968 1.00 87.81 92 PHE A O 1
ATOM 756 N N . PHE A 1 93 ? -6.996 3.026 3.672 1.00 90.69 93 PHE A N 1
ATOM 757 C CA . PHE A 1 93 ? -7.418 1.682 4.041 1.00 90.69 93 PHE A CA 1
ATOM 758 C C . PHE A 1 93 ? -8.014 0.997 2.816 1.00 90.69 93 PHE A C 1
ATOM 760 O O . PHE A 1 93 ? -8.827 1.592 2.116 1.00 90.69 93 PHE A O 1
ATOM 767 N N . ILE A 1 94 ? -7.675 -0.270 2.599 1.00 90.38 94 ILE A N 1
ATOM 768 C CA . ILE A 1 94 ? -8.256 -1.124 1.562 1.00 90.38 94 ILE A CA 1
ATOM 769 C C . ILE A 1 94 ? -8.614 -2.469 2.183 1.00 90.38 94 ILE A C 1
ATOM 771 O O . ILE A 1 94 ? -7.777 -3.102 2.823 1.00 90.38 94 ILE A O 1
ATOM 775 N N . ASN A 1 95 ? -9.832 -2.939 1.935 1.00 91.25 95 ASN A N 1
ATOM 776 C CA . ASN A 1 95 ? -10.168 -4.353 2.024 1.00 91.25 95 ASN A CA 1
ATOM 777 C C . ASN A 1 95 ? -10.058 -4.962 0.618 1.00 91.25 95 ASN A C 1
ATOM 779 O O . ASN A 1 95 ? -10.773 -4.585 -0.316 1.00 91.25 95 ASN A O 1
ATOM 783 N N . VAL A 1 96 ? -9.111 -5.886 0.440 1.00 89.12 96 VAL A N 1
ATOM 784 C CA . VAL A 1 96 ? -8.802 -6.426 -0.892 1.00 89.12 96 VAL A CA 1
ATOM 785 C C . VAL A 1 96 ? -9.839 -7.434 -1.392 1.00 89.12 96 VAL A C 1
ATOM 787 O O . VAL A 1 96 ? -9.828 -7.765 -2.578 1.00 89.12 96 VAL A O 1
ATOM 790 N N . CYS A 1 97 ? -10.714 -7.926 -0.511 1.00 89.25 97 CYS A N 1
ATOM 791 C CA . CYS A 1 97 ? -11.712 -8.934 -0.851 1.00 89.25 97 CYS A CA 1
ATOM 792 C C . CYS A 1 97 ? -13.016 -8.324 -1.360 1.00 89.25 97 CYS A C 1
ATOM 794 O O . CYS A 1 97 ? -13.463 -8.663 -2.455 1.00 89.25 97 CYS A O 1
ATOM 796 N N . ASP A 1 98 ? -13.586 -7.367 -0.629 1.00 89.44 98 ASP A N 1
ATOM 797 C CA . ASP A 1 98 ? -14.813 -6.670 -1.043 1.00 89.44 98 ASP A CA 1
ATOM 798 C C . ASP A 1 98 ? -14.531 -5.459 -1.960 1.00 89.44 98 ASP A C 1
ATOM 800 O O . ASP A 1 98 ? -15.412 -4.994 -2.681 1.00 89.44 98 ASP A O 1
ATOM 804 N N . GLY A 1 99 ? -13.287 -4.969 -2.002 1.00 84.81 99 GLY A N 1
ATOM 805 C CA . GLY A 1 99 ? -12.909 -3.794 -2.783 1.00 84.81 99 GLY A CA 1
ATOM 806 C C . GLY A 1 99 ? -13.196 -2.454 -2.129 1.00 84.81 99 GLY A C 1
ATOM 807 O O . GLY A 1 99 ? -13.050 -1.440 -2.802 1.00 84.81 99 GLY A O 1
ATOM 808 N N . ASN A 1 100 ? -13.565 -2.441 -0.854 1.00 89.06 100 ASN A N 1
ATOM 809 C CA . ASN A 1 100 ? -13.867 -1.226 -0.123 1.00 89.06 100 ASN A CA 1
ATOM 810 C C . ASN A 1 100 ? -12.568 -0.474 0.201 1.00 89.06 100 ASN A C 1
ATOM 812 O O . ASN A 1 100 ? -11.672 -1.024 0.851 1.00 89.06 100 ASN A O 1
ATOM 816 N N . SER A 1 101 ? -12.466 0.777 -0.240 1.00 88.69 101 SER A N 1
ATOM 817 C CA . SER A 1 101 ? -11.328 1.655 0.032 1.00 88.69 101 SER A CA 1
ATOM 818 C C . SER A 1 101 ? -11.768 2.931 0.746 1.00 88.69 101 SER A C 1
ATOM 820 O O . SER A 1 101 ? -12.910 3.377 0.637 1.00 88.69 101 SER A O 1
ATOM 822 N N . PHE A 1 102 ? -10.859 3.504 1.525 1.00 89.62 102 PHE A N 1
ATOM 823 C CA . PHE A 1 102 ? -11.047 4.774 2.210 1.00 89.62 102 PHE A CA 1
ATOM 824 C C . PHE A 1 102 ? -9.731 5.539 2.203 1.00 89.62 102 PHE A C 1
ATOM 826 O O . PHE A 1 102 ? -8.705 4.979 2.580 1.00 89.62 102 PHE A O 1
ATOM 833 N N . GLU A 1 103 ? -9.780 6.810 1.820 1.00 87.25 103 GLU A N 1
ATOM 834 C CA . GLU A 1 103 ? -8.625 7.701 1.752 1.00 87.25 103 GLU A CA 1
ATOM 835 C C . GLU A 1 103 ? -8.972 9.051 2.384 1.00 87.25 103 GLU A C 1
ATOM 837 O O . GLU A 1 103 ? -10.096 9.549 2.263 1.00 87.25 103 GLU A O 1
ATOM 842 N N . THR A 1 104 ? -8.022 9.648 3.099 1.00 86.06 104 THR A N 1
ATOM 843 C CA . THR A 1 104 ? -8.177 10.990 3.662 1.00 86.06 104 THR A CA 1
ATOM 844 C C . THR A 1 104 ? -6.829 11.583 4.047 1.00 86.06 104 THR A C 1
ATOM 846 O O . THR A 1 104 ? -5.949 10.871 4.508 1.00 86.06 104 THR A O 1
ATOM 849 N N . GLU A 1 105 ? -6.694 12.900 3.968 1.00 85.94 105 GLU A N 1
ATOM 850 C CA . GLU A 1 105 ? -5.562 13.638 4.555 1.00 85.94 105 GLU A CA 1
ATOM 851 C C . GLU A 1 105 ? -5.788 13.948 6.049 1.00 85.94 105 GLU A C 1
ATOM 853 O O . GLU A 1 105 ? -4.888 14.352 6.782 1.00 85.94 105 GLU A O 1
ATOM 858 N N . ASN A 1 106 ? -7.012 13.754 6.554 1.00 87.31 106 ASN A N 1
ATOM 859 C CA . ASN A 1 106 ? -7.348 14.077 7.934 1.00 87.31 106 ASN A CA 1
ATOM 860 C C . ASN A 1 106 ? -7.105 12.878 8.861 1.00 87.31 106 ASN A C 1
ATOM 862 O O . ASN A 1 106 ? -7.904 11.937 8.915 1.00 87.31 106 ASN A O 1
ATOM 866 N N . PHE A 1 107 ? -6.054 12.974 9.676 1.00 86.25 107 PHE A N 1
ATOM 867 C CA . PHE A 1 107 ? -5.694 11.946 10.654 1.00 86.25 107 PHE A CA 1
ATOM 868 C C . PHE A 1 107 ? -6.858 11.533 11.579 1.00 86.25 107 PHE A C 1
ATOM 870 O O . PHE A 1 107 ? -7.071 10.344 11.825 1.00 86.25 107 PHE A O 1
ATOM 877 N N . ILE A 1 108 ? -7.649 12.488 12.083 1.00 90.50 108 ILE A N 1
ATOM 878 C CA . ILE A 1 108 ? -8.760 12.196 13.005 1.00 90.50 108 ILE A CA 1
ATOM 879 C C . ILE A 1 108 ? -9.845 11.383 12.292 1.00 90.50 108 ILE A C 1
ATOM 881 O O . ILE A 1 108 ? -10.345 10.405 12.853 1.00 90.50 108 ILE A O 1
ATOM 885 N N . LYS A 1 109 ? -10.180 11.735 11.042 1.00 93.94 109 LYS A N 1
ATOM 886 C CA . LYS A 1 109 ? -11.130 10.960 10.228 1.00 93.94 109 LYS A CA 1
ATOM 887 C C . LYS A 1 109 ? -10.631 9.536 10.009 1.00 93.94 109 LYS A C 1
ATOM 889 O O . LYS A 1 109 ? -11.402 8.598 10.198 1.00 93.94 109 LYS A O 1
ATOM 894 N N . PHE A 1 110 ? -9.352 9.371 9.678 1.00 91.31 110 PHE A N 1
ATOM 895 C CA . PHE A 1 110 ? -8.761 8.049 9.490 1.00 91.31 110 PHE A CA 1
ATOM 896 C C . PHE A 1 110 ? -8.786 7.210 10.768 1.00 91.31 110 PHE A C 1
ATOM 898 O O . PHE A 1 110 ? -9.231 6.063 10.756 1.00 91.31 110 PHE A O 1
ATOM 905 N N . LYS A 1 111 ? -8.395 7.793 11.904 1.00 90.88 111 LYS A N 1
ATOM 906 C CA . LYS A 1 111 ? -8.437 7.119 13.205 1.00 90.88 111 LYS A CA 1
ATOM 907 C C . LYS A 1 111 ? -9.848 6.633 13.548 1.00 90.88 111 LYS A C 1
ATOM 909 O O . LYS A 1 111 ? -10.002 5.471 13.921 1.00 90.88 111 LYS A O 1
ATOM 914 N N . ASN A 1 112 ? -10.854 7.490 13.367 1.00 93.88 112 ASN A N 1
ATOM 915 C CA . ASN A 1 112 ? -12.257 7.147 13.606 1.00 93.88 112 ASN A CA 1
ATOM 916 C C . ASN A 1 112 ? -12.752 6.059 12.639 1.00 93.88 112 ASN A C 1
ATOM 918 O O . ASN A 1 112 ? -13.524 5.186 13.032 1.00 93.88 112 ASN A O 1
ATOM 922 N N . TYR A 1 113 ? -12.287 6.072 11.387 1.00 94.00 113 TYR A N 1
ATOM 923 C CA . TYR A 1 113 ? -12.591 5.014 10.426 1.00 94.00 113 TYR A CA 1
ATOM 924 C C . TYR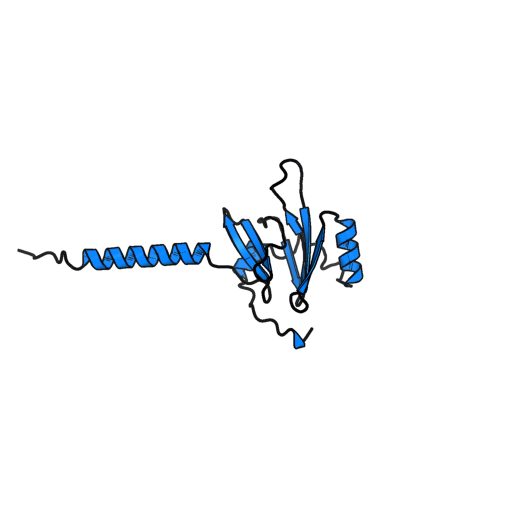 A 1 113 ? -12.039 3.657 10.898 1.00 94.00 113 TYR A C 1
ATOM 926 O O . TYR A 1 113 ? -12.770 2.667 10.927 1.00 94.00 113 TYR A O 1
ATOM 934 N N . LEU A 1 114 ? -10.783 3.615 11.362 1.00 92.12 114 LEU A N 1
ATOM 935 C CA . LEU A 1 114 ? -10.181 2.403 11.936 1.00 92.12 114 LEU A CA 1
ATOM 936 C C . LEU A 1 114 ? -10.871 1.949 13.235 1.00 92.12 114 LEU A C 1
ATOM 938 O O . LEU A 1 114 ? -10.937 0.745 13.493 1.00 92.12 114 LEU A O 1
ATOM 942 N N . ASP A 1 115 ? -11.398 2.882 14.039 1.00 91.69 115 ASP A N 1
ATOM 943 C CA . ASP A 1 115 ? -12.257 2.569 15.191 1.00 91.69 115 ASP A CA 1
ATOM 944 C C . ASP A 1 115 ? -13.541 1.856 14.755 1.00 91.69 115 ASP A C 1
ATOM 946 O O . ASP A 1 115 ? -13.869 0.804 15.304 1.00 91.69 115 ASP A O 1
ATOM 950 N N . GLY A 1 116 ? -14.219 2.362 13.720 1.00 91.94 116 GLY A N 1
ATOM 951 C CA . GLY A 1 116 ? -15.404 1.718 13.145 1.00 91.94 116 GLY A CA 1
ATOM 952 C C . GLY A 1 116 ? -15.127 0.323 12.571 1.00 91.94 116 GLY A C 1
ATOM 953 O O . GLY A 1 116 ? -15.993 -0.546 12.619 1.00 91.94 116 GLY A O 1
ATOM 954 N N . LYS A 1 117 ? -13.904 0.077 12.083 1.00 91.19 117 LYS A N 1
ATOM 955 C CA . LYS A 1 117 ? -13.428 -1.244 11.628 1.00 91.19 117 LYS A CA 1
ATOM 956 C C . LYS A 1 117 ? -12.887 -2.137 12.753 1.00 91.19 117 LYS A C 1
ATOM 958 O O . LYS A 1 117 ? -12.405 -3.228 12.471 1.00 91.19 117 LYS A O 1
ATOM 963 N N . GLN A 1 118 ? -12.952 -1.690 14.011 1.00 91.19 118 GLN A N 1
ATOM 964 C CA . GLN A 1 118 ? -12.504 -2.433 15.197 1.00 91.19 118 GLN A CA 1
ATOM 965 C C . GLN A 1 118 ? -11.029 -2.879 15.151 1.00 91.19 118 GLN A C 1
ATOM 967 O O . GLN A 1 118 ? -10.640 -3.864 15.778 1.00 91.19 118 GLN A O 1
ATOM 972 N N . ILE A 1 119 ? -10.166 -2.143 14.444 1.00 86.75 119 ILE A N 1
ATOM 973 C CA . ILE A 1 119 ? -8.735 -2.468 14.372 1.00 86.75 119 ILE A CA 1
ATOM 974 C C . ILE A 1 119 ? -8.078 -2.208 15.741 1.00 86.75 119 ILE A C 1
ATOM 976 O O . ILE A 1 119 ? -8.230 -1.109 16.273 1.00 86.75 119 ILE A O 1
ATOM 980 N N . PRO A 1 120 ? -7.314 -3.138 16.341 1.00 85.81 120 PRO A N 1
ATOM 981 C CA . PRO A 1 120 ? -6.676 -2.917 17.642 1.00 85.81 120 PRO A CA 1
ATOM 982 C C . PRO A 1 120 ? -5.711 -1.723 17.643 1.00 85.81 120 PRO A C 1
ATOM 984 O O . PRO A 1 120 ? -4.924 -1.568 16.715 1.00 85.81 120 PRO A O 1
ATOM 987 N N . LYS A 1 121 ? -5.717 -0.893 18.700 1.00 84.00 121 LYS A N 1
ATOM 988 C CA . LYS A 1 121 ? -4.882 0.329 18.787 1.00 84.00 121 LYS A CA 1
ATOM 989 C C . LYS A 1 121 ? -3.382 0.067 18.592 1.00 84.00 121 LYS A C 1
ATOM 991 O O . LYS A 1 121 ? -2.703 0.878 17.975 1.00 84.00 121 LYS A O 1
ATOM 996 N N . ASN A 1 122 ? -2.877 -1.064 19.083 1.00 80.75 122 ASN A N 1
ATOM 997 C CA . ASN A 1 122 ? -1.473 -1.468 18.940 1.00 80.75 122 ASN A CA 1
ATOM 998 C C . ASN A 1 122 ? -1.079 -1.842 17.499 1.00 80.75 122 ASN A C 1
ATOM 1000 O O . ASN A 1 122 ? 0.107 -1.931 17.212 1.00 80.75 122 ASN A O 1
ATOM 1004 N N . LYS A 1 123 ? -2.051 -2.029 16.598 1.00 77.75 123 LYS A N 1
ATOM 1005 C CA . LYS A 1 123 ? -1.843 -2.222 15.156 1.00 77.75 123 LYS A CA 1
ATOM 1006 C C . LYS A 1 123 ? -2.113 -0.956 14.344 1.00 77.75 123 LYS A C 1
ATOM 1008 O O . LYS A 1 123 ? -2.298 -1.021 13.141 1.00 77.75 123 LYS A O 1
ATOM 1013 N N . ARG A 1 124 ? -2.193 0.208 14.993 1.00 74.44 124 ARG A N 1
ATOM 1014 C CA . ARG A 1 124 ? -2.431 1.494 14.319 1.00 74.44 124 ARG A CA 1
ATOM 1015 C C . ARG A 1 124 ? -1.217 2.405 14.343 1.00 74.44 124 ARG A C 1
ATOM 1017 O O . ARG A 1 124 ? -1.350 3.561 13.981 1.00 74.44 124 ARG A O 1
ATOM 1024 N N . ASN A 1 125 ? -0.052 1.933 14.779 1.00 72.38 125 ASN A N 1
ATOM 1025 C CA . ASN A 1 125 ? 1.168 2.720 14.656 1.00 72.38 125 ASN A CA 1
ATOM 1026 C C . ASN A 1 125 ? 1.735 2.555 13.241 1.00 72.38 125 ASN A C 1
ATOM 1028 O O . ASN A 1 125 ? 2.658 1.770 13.026 1.00 72.38 125 ASN A O 1
ATOM 1032 N N . TRP A 1 126 ? 1.134 3.236 12.262 1.00 67.31 126 TRP A N 1
ATOM 1033 C CA . TRP A 1 126 ? 1.515 3.119 10.848 1.00 67.31 126 TRP A CA 1
ATOM 1034 C C . TRP A 1 126 ? 2.958 3.563 10.581 1.00 67.31 126 TRP A C 1
ATOM 1036 O O . TRP A 1 126 ? 3.468 3.260 9.521 1.00 67.31 126 TRP A O 1
ATOM 1046 N N . MET A 1 127 ? 3.651 4.194 11.538 1.00 64.69 127 MET A N 1
ATOM 1047 C CA . MET A 1 127 ? 5.096 4.464 11.464 1.00 64.69 127 MET A CA 1
ATOM 1048 C C . MET A 1 127 ? 5.978 3.247 11.808 1.00 64.69 127 MET A C 1
ATOM 1050 O O . MET A 1 127 ? 7.198 3.331 11.724 1.00 64.69 127 MET A O 1
ATOM 1054 N N . SER A 1 128 ? 5.382 2.133 12.244 1.00 67.50 128 SER A N 1
ATOM 1055 C CA . SER A 1 128 ? 6.076 0.880 12.597 1.00 67.50 128 SER A CA 1
ATOM 1056 C C . SER A 1 128 ? 5.611 -0.327 11.777 1.00 67.50 128 SER A C 1
ATOM 1058 O O . SER A 1 128 ? 5.878 -1.467 12.151 1.00 67.50 128 SER A O 1
ATOM 1060 N N . GLY A 1 129 ? 4.851 -0.075 10.710 1.00 72.38 129 GLY A N 1
ATOM 1061 C CA . GLY A 1 129 ? 4.423 -1.105 9.769 1.00 72.38 129 GLY A CA 1
ATOM 1062 C C . GLY A 1 129 ? 5.543 -1.542 8.819 1.00 72.38 129 GLY A C 1
ATOM 1063 O O . GLY A 1 129 ? 6.692 -1.130 8.960 1.00 72.38 129 GLY A O 1
ATOM 1064 N N . ASP A 1 130 ? 5.184 -2.324 7.806 1.00 77.69 130 ASP A N 1
ATOM 1065 C CA . ASP A 1 130 ? 6.076 -2.637 6.692 1.00 77.69 130 ASP A CA 1
ATOM 1066 C C . ASP A 1 130 ? 6.152 -1.438 5.748 1.00 77.69 130 ASP A C 1
ATOM 1068 O O . ASP A 1 130 ? 5.122 -0.924 5.301 1.00 77.69 130 ASP A O 1
ATOM 1072 N N . ASN A 1 131 ? 7.362 -1.004 5.405 1.00 75.50 131 ASN A N 1
ATOM 1073 C CA . ASN A 1 131 ? 7.554 -0.022 4.341 1.00 75.50 131 ASN A CA 1
ATOM 1074 C C . ASN A 1 131 ? 7.605 -0.706 2.962 1.00 75.50 131 ASN A C 1
ATOM 1076 O O . ASN A 1 131 ? 7.659 -1.931 2.827 1.00 75.50 131 ASN A O 1
ATOM 1080 N N . ALA A 1 132 ? 7.649 0.096 1.901 1.00 71.81 132 ALA A N 1
ATOM 1081 C CA . ALA A 1 132 ? 7.691 -0.405 0.527 1.00 71.81 132 ALA A CA 1
ATOM 1082 C C . ALA A 1 132 ? 8.883 -1.330 0.219 1.00 71.81 132 ALA A C 1
ATOM 1084 O O . ALA A 1 132 ? 8.783 -2.217 -0.634 1.00 71.81 132 ALA A O 1
ATOM 1085 N N . ILE A 1 133 ? 10.021 -1.113 0.884 1.00 71.75 133 ILE A N 1
ATOM 1086 C CA . ILE A 1 133 ? 11.231 -1.925 0.723 1.00 71.75 133 ILE A CA 1
ATOM 1087 C C . ILE A 1 133 ? 11.012 -3.294 1.365 1.00 71.75 133 ILE A C 1
ATOM 1089 O O . ILE A 1 133 ? 11.340 -4.309 0.747 1.00 71.75 133 ILE A O 1
ATOM 1093 N N . ASP A 1 134 ? 10.428 -3.325 2.560 1.00 76.94 134 ASP A N 1
ATOM 1094 C CA . ASP A 1 134 ? 10.131 -4.555 3.292 1.00 76.94 134 ASP A CA 1
ATOM 1095 C C . ASP A 1 134 ? 9.076 -5.384 2.558 1.00 76.94 134 ASP A C 1
ATOM 1097 O O . ASP A 1 134 ? 9.288 -6.571 2.321 1.00 76.94 134 ASP A O 1
ATOM 1101 N N . VAL A 1 135 ? 8.021 -4.745 2.046 1.00 75.50 135 VAL A N 1
ATOM 1102 C CA . VAL A 1 135 ? 7.012 -5.395 1.193 1.00 75.50 135 VAL A CA 1
ATOM 1103 C C . VAL A 1 135 ? 7.628 -5.998 -0.068 1.00 75.50 135 VAL A C 1
ATOM 1105 O O . VAL A 1 135 ? 7.325 -7.135 -0.429 1.00 75.50 135 VAL A O 1
ATOM 1108 N N . LYS A 1 136 ? 8.534 -5.268 -0.730 1.00 71.81 136 LYS A N 1
ATOM 1109 C CA . LYS A 1 136 ? 9.245 -5.774 -1.910 1.00 71.81 136 LYS A CA 1
ATOM 1110 C C . LYS A 1 136 ? 10.135 -6.974 -1.580 1.00 71.81 136 LYS A C 1
ATOM 1112 O O . LYS A 1 136 ? 10.226 -7.881 -2.400 1.00 71.81 136 LYS A O 1
ATOM 1117 N N . ARG A 1 137 ? 10.810 -6.968 -0.425 1.00 70.44 137 ARG A N 1
ATOM 1118 C CA . ARG A 1 137 ? 11.691 -8.064 0.020 1.00 70.44 137 ARG A CA 1
ATOM 1119 C C . ARG A 1 137 ? 10.917 -9.297 0.466 1.00 70.44 137 ARG A C 1
ATOM 1121 O O . ARG A 1 137 ? 11.387 -10.404 0.240 1.00 70.44 137 ARG A O 1
ATOM 1128 N N . ALA A 1 138 ? 9.771 -9.101 1.109 1.00 70.56 138 ALA A N 1
ATOM 1129 C CA . ALA A 1 138 ? 8.946 -10.181 1.628 1.00 70.56 138 ALA A CA 1
ATOM 1130 C C . ALA A 1 138 ? 8.255 -10.994 0.521 1.00 70.56 138 ALA A C 1
ATOM 1132 O O . ALA A 1 138 ? 7.794 -12.096 0.803 1.00 70.56 138 ALA A O 1
ATOM 1133 N N . GLU A 1 139 ? 8.169 -10.455 -0.707 1.00 64.06 139 GLU A N 1
ATOM 1134 C CA . GLU A 1 139 ? 7.454 -11.063 -1.840 1.00 64.06 139 GLU A CA 1
ATOM 1135 C C . GLU A 1 139 ? 6.082 -11.605 -1.416 1.00 64.06 139 GLU A C 1
ATOM 1137 O O . GLU A 1 139 ? 5.739 -12.765 -1.660 1.00 64.06 139 GLU A O 1
ATOM 1142 N N . TYR A 1 140 ? 5.303 -10.762 -0.727 1.00 67.81 140 TYR A N 1
ATOM 1143 C CA . TYR A 1 140 ? 3.999 -11.150 -0.202 1.00 67.81 140 TYR A CA 1
ATOM 1144 C C . TYR A 1 140 ? 3.165 -11.860 -1.275 1.00 67.81 140 TYR A C 1
ATOM 1146 O O . TYR A 1 140 ? 2.940 -11.334 -2.361 1.00 67.81 140 TYR A O 1
ATOM 1154 N N . SER A 1 141 ? 2.699 -13.075 -0.982 1.00 62.75 141 SER A N 1
ATOM 1155 C CA . SER A 1 141 ? 1.946 -13.865 -1.957 1.00 62.75 141 SER A CA 1
ATOM 1156 C C . SER A 1 141 ? 0.701 -13.111 -2.436 1.00 62.75 141 SER A C 1
ATOM 1158 O O . SER A 1 141 ? -0.087 -12.609 -1.632 1.00 62.75 141 SER A O 1
ATOM 1160 N N . SER A 1 142 ? 0.463 -13.100 -3.751 1.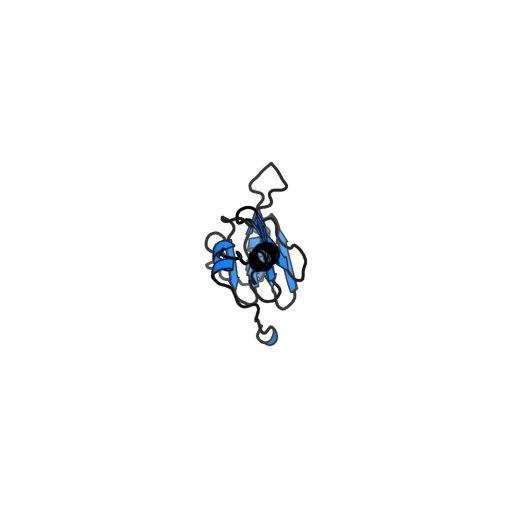00 66.88 142 SER A N 1
ATOM 1161 C CA . SER A 1 142 ? -0.786 -12.590 -4.329 1.00 66.88 142 SER A CA 1
ATOM 1162 C C . SER A 1 142 ? -2.013 -13.428 -3.950 1.00 66.88 142 SER A C 1
ATOM 1164 O O . SER A 1 142 ? -3.131 -13.047 -4.289 1.00 66.88 142 SER A O 1
ATOM 1166 N N . ASN A 1 143 ? -1.831 -14.563 -3.267 1.00 73.44 143 ASN A N 1
ATOM 1167 C CA . ASN A 1 143 ? -2.913 -15.474 -2.924 1.00 73.44 143 ASN A CA 1
ATOM 1168 C C . ASN A 1 143 ? -3.578 -15.073 -1.598 1.00 73.44 143 ASN A C 1
ATOM 1170 O O . ASN A 1 143 ? -2.996 -15.154 -0.510 1.00 73.44 143 ASN A O 1
ATOM 1174 N N . ILE A 1 144 ? -4.839 -14.672 -1.714 1.00 82.00 144 ILE A N 1
ATOM 1175 C CA . ILE A 1 144 ? -5.799 -14.547 -0.621 1.00 82.00 144 ILE A CA 1
ATOM 1176 C C . ILE A 1 144 ? -7.078 -15.271 -1.049 1.00 82.00 144 ILE A C 1
ATOM 1178 O O . ILE A 1 144 ? -7.559 -15.037 -2.159 1.00 82.00 144 ILE A O 1
ATOM 1182 N N . ASP A 1 145 ? -7.596 -16.162 -0.202 1.00 85.12 145 ASP A N 1
ATOM 1183 C CA . ASP A 1 145 ? -8.929 -16.733 -0.390 1.00 85.12 145 ASP A CA 1
ATOM 1184 C C . ASP A 1 145 ? -9.945 -15.815 0.285 1.00 85.12 145 ASP A C 1
ATOM 1186 O O . ASP A 1 145 ? -10.009 -15.717 1.507 1.00 85.12 145 ASP A O 1
ATOM 1190 N N . CYS A 1 146 ? -10.711 -15.094 -0.523 1.00 86.75 146 CYS A N 1
ATOM 1191 C CA . CYS A 1 146 ? -11.706 -14.157 -0.019 1.00 86.75 146 CYS A CA 1
ATOM 1192 C C . CYS A 1 146 ? -12.988 -14.825 0.479 1.00 86.75 146 CYS A C 1
ATOM 1194 O O . CYS A 1 146 ? -13.842 -14.124 1.002 1.00 86.75 146 CYS A O 1
ATOM 1196 N N . ASN A 1 147 ? -13.134 -16.146 0.345 1.00 87.25 147 ASN A N 1
ATOM 1197 C CA . ASN A 1 147 ? -14.241 -16.865 0.977 1.00 87.25 147 ASN A CA 1
ATOM 1198 C C . ASN A 1 147 ? -14.014 -17.076 2.483 1.00 87.25 147 ASN A C 1
ATOM 1200 O O . ASN A 1 147 ? -14.948 -17.429 3.197 1.00 87.25 147 ASN A O 1
ATOM 1204 N N . GLU A 1 148 ? -12.784 -16.873 2.966 1.00 84.31 148 GLU A N 1
ATOM 1205 C CA . GLU A 1 148 ? -12.420 -17.026 4.379 1.00 84.31 148 GLU A CA 1
ATOM 1206 C C . GLU A 1 148 ? -12.617 -15.740 5.209 1.00 84.31 148 GLU A C 1
ATOM 1208 O O . GLU A 1 148 ? -12.351 -15.758 6.414 1.00 84.31 148 GLU A O 1
ATOM 1213 N N . TYR A 1 149 ? -13.058 -14.630 4.594 1.00 80.19 149 TYR A N 1
ATOM 1214 C CA . TYR A 1 149 ? -13.091 -13.294 5.207 1.00 80.19 149 TYR A CA 1
ATOM 1215 C C . TYR A 1 149 ? -14.376 -12.507 4.947 1.00 80.19 149 TYR A C 1
ATOM 1217 O O . TYR A 1 149 ? -14.924 -12.599 3.829 1.00 80.19 149 TYR A O 1
#

Foldseek 3Di:
DDPPPPPPVVVVVVVVVVVVVVVVCCVQVDWQDQEAQWTWHDDDDQKTFTAHPRDGQAAIFDQQFFWADDPQKIWGWGAHDVDVDDRQIKTKMARNLVGDIDIDSDPVVNVVVVVVVVPDPVRHPRSPHHGSVNSNVVSPDSDDDSVVD

pLDDT: mean 77.56, std 11.95, range [39.84, 94.0]